Protein AF-A0A7S3BS09-F1 (afdb_monomer)

pLDDT: mean 76.15, std 20.91, range [34.53, 96.12]

Solvent-accessible surface area (backbone atoms only — not comparable to full-atom values): 8814 Å² total; per-residue (Å²): 130,91,80,92,82,89,83,91,87,85,90,83,84,90,79,84,86,79,77,95,83,80,86,88,73,90,57,70,65,66,59,51,54,69,65,70,54,65,92,84,65,81,88,83,85,84,92,83,76,62,94,86,68,46,61,86,59,50,53,58,53,53,50,57,72,43,63,94,34,58,75,41,68,68,30,66,70,56,34,72,65,40,86,89,39,95,43,53,53,55,33,49,54,49,50,53,52,48,39,63,71,51,58,75,49,43,83,42,66,66,62,56,70,63,46,57,71,72,45,51,70,69,47,51,52,49,53,66,75,72,111

Nearest PDB structures (foldseek):
  8h3h-assembly1_F  TM=9.350E-01  e=4.729E-06  Homo sapiens
  8h3h-assembly1_A  TM=9.287E-01  e=1.448E-05  Homo sapiens
  8juy-assembly1_B  TM=8.781E-01  e=1.448E-05  Homo sapiens
  8juy-assembly1_C  TM=8.535E-01  e=1.547E-05  Homo sapiens

Organism: NCBI:txid676789

Structure (mmCIF, N/CA/C/O backbone):
data_AF-A0A7S3BS09-F1
#
_entry.id   AF-A0A7S3BS09-F1
#
loop_
_atom_site.group_PDB
_atom_site.id
_atom_site.type_symbol
_atom_site.label_atom_id
_atom_site.label_alt_id
_atom_site.label_comp_id
_atom_site.label_asym_id
_atom_site.label_entity_id
_atom_site.label_seq_id
_atom_site.pdbx_PDB_ins_code
_atom_site.Cartn_x
_atom_site.Cartn_y
_atom_site.Cartn_z
_atom_site.occupancy
_atom_site.B_iso_or_equiv
_atom_site.auth_seq_id
_atom_site.auth_comp_id
_atom_site.auth_asym_id
_atom_site.auth_atom_id
_atom_site.pdbx_PDB_model_num
ATOM 1 N N . GLU A 1 1 ? -70.816 -32.568 -31.164 1.00 37.53 1 GLU A N 1
ATOM 2 C CA . GLU A 1 1 ? -70.036 -33.711 -30.641 1.00 37.53 1 GLU A CA 1
ATOM 3 C C . GLU A 1 1 ? -68.576 -33.239 -30.623 1.00 37.53 1 GLU A C 1
ATOM 5 O O . GLU A 1 1 ? -68.137 -32.756 -31.656 1.00 37.53 1 GLU A O 1
ATOM 10 N N . ALA A 1 2 ? -67.934 -32.938 -29.479 1.00 37.25 2 ALA A N 1
ATOM 11 C CA . ALA A 1 2 ? -67.358 -33.882 -28.492 1.00 37.25 2 ALA A CA 1
ATOM 12 C C . ALA A 1 2 ? -66.421 -34.881 -29.218 1.00 37.25 2 ALA A C 1
ATOM 14 O O . ALA A 1 2 ? -66.900 -35.512 -30.148 1.00 37.25 2 ALA A O 1
ATOM 15 N N . GLU A 1 3 ? -65.115 -35.080 -28.996 1.00 40.94 3 GLU A N 1
ATOM 16 C CA . GLU A 1 3 ? -64.093 -34.873 -27.945 1.00 40.94 3 GLU A CA 1
ATOM 17 C C . GLU A 1 3 ? -62.708 -35.010 -28.659 1.00 40.94 3 GLU A C 1
ATOM 19 O O . GLU A 1 3 ? -62.628 -35.694 -29.672 1.00 40.94 3 GLU A O 1
ATOM 24 N N . SER A 1 4 ? -61.667 -34.210 -28.386 1.00 38.19 4 SER A N 1
ATOM 25 C CA . SER A 1 4 ? -60.556 -34.401 -27.416 1.00 38.19 4 SER A CA 1
ATOM 26 C C . SER A 1 4 ? -59.533 -35.536 -27.697 1.00 38.19 4 SER A C 1
ATOM 28 O O . SER A 1 4 ? -59.943 -36.647 -28.011 1.00 38.19 4 SER A O 1
ATOM 30 N N . LEU A 1 5 ? -58.244 -35.221 -27.424 1.00 45.56 5 LEU A N 1
ATOM 31 C CA . LEU A 1 5 ? -56.971 -36.004 -27.381 1.00 45.56 5 LEU A CA 1
ATOM 32 C C . LEU A 1 5 ? -56.049 -35.798 -28.610 1.00 45.56 5 LEU A C 1
ATOM 34 O O . LEU A 1 5 ? -56.348 -36.289 -29.690 1.00 45.56 5 LEU A O 1
ATOM 38 N N . ALA A 1 6 ? -55.036 -34.909 -28.581 1.00 40.72 6 ALA A N 1
ATOM 39 C CA . ALA A 1 6 ? -53.736 -34.967 -27.863 1.00 40.72 6 ALA A CA 1
ATOM 40 C C . ALA A 1 6 ? -52.893 -36.171 -28.365 1.00 40.72 6 ALA A C 1
ATOM 42 O O . ALA A 1 6 ? -53.395 -37.284 -28.365 1.00 40.72 6 ALA A O 1
ATOM 43 N N . GLU A 1 7 ? -51.682 -36.051 -28.922 1.00 40.09 7 GLU A N 1
ATOM 44 C CA . GLU A 1 7 ? -50.460 -35.477 -28.348 1.00 40.09 7 GLU A CA 1
ATOM 45 C C . GLU A 1 7 ? -49.295 -35.495 -29.383 1.00 40.09 7 GLU A C 1
ATOM 47 O O . GLU A 1 7 ? -49.226 -36.401 -30.209 1.00 40.09 7 GLU A O 1
ATOM 52 N N . LEU A 1 8 ? -48.371 -34.528 -29.244 1.00 42.41 8 LEU A N 1
ATOM 53 C CA . LEU A 1 8 ? -46.905 -34.615 -29.431 1.00 42.41 8 LEU A CA 1
ATOM 54 C C . LEU A 1 8 ? -46.295 -34.919 -30.820 1.00 42.41 8 LEU A C 1
ATOM 56 O O . LEU A 1 8 ? -46.189 -36.071 -31.222 1.00 42.41 8 LEU A O 1
ATOM 60 N N . ASP A 1 9 ? -45.718 -33.895 -31.461 1.00 34.53 9 ASP A N 1
ATOM 61 C CA . ASP A 1 9 ? -44.251 -33.770 -31.600 1.00 34.53 9 ASP A CA 1
ATOM 62 C C . ASP A 1 9 ? -43.909 -32.368 -32.139 1.00 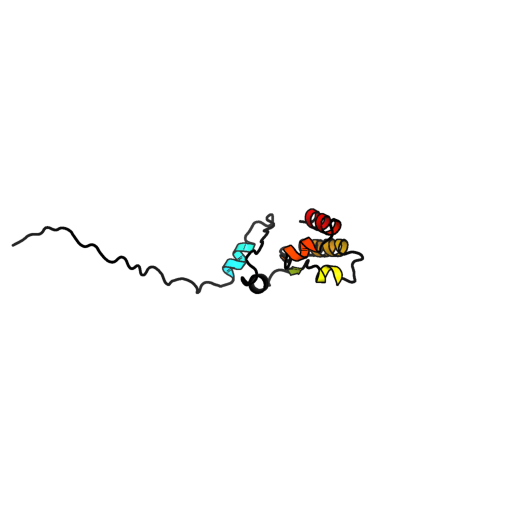34.53 9 ASP A C 1
ATOM 64 O O . ASP A 1 9 ? -44.398 -31.948 -33.187 1.00 34.53 9 ASP A O 1
ATOM 68 N N . GLY A 1 10 ? -43.130 -31.605 -31.381 1.00 41.97 10 GLY A N 1
ATOM 69 C CA . GLY A 1 10 ? -42.855 -30.194 -31.647 1.00 41.97 10 GLY A CA 1
ATOM 70 C C . GLY A 1 10 ? -41.547 -29.782 -30.996 1.00 41.97 10 GLY A C 1
ATOM 71 O O . GLY A 1 10 ? -41.541 -29.076 -29.992 1.00 41.97 10 GLY A O 1
ATOM 72 N N . LEU A 1 11 ? -40.446 -30.279 -31.553 1.00 43.81 11 LEU A N 1
ATOM 73 C CA . LEU A 1 11 ? -39.100 -29.774 -31.317 1.00 43.81 11 LEU A CA 1
ATOM 74 C C . LEU A 1 11 ? -38.836 -28.631 -32.303 1.00 43.81 11 LEU A C 1
ATOM 76 O O . LEU A 1 11 ? -38.835 -28.884 -33.503 1.00 43.81 11 LEU A O 1
ATOM 80 N N . ASP A 1 12 ? -38.661 -27.403 -31.812 1.00 36.97 12 ASP A N 1
ATOM 81 C CA . ASP A 1 12 ? -37.445 -26.583 -31.987 1.00 36.97 12 ASP A CA 1
ATOM 82 C C . ASP A 1 12 ? -37.685 -25.146 -31.487 1.00 36.97 12 ASP A C 1
ATOM 84 O O . ASP A 1 12 ? -38.750 -24.577 -31.720 1.00 36.97 12 ASP A O 1
ATOM 88 N N . GLY A 1 13 ? -36.672 -24.545 -30.852 1.00 40.66 13 GLY A N 1
ATOM 89 C CA . GLY A 1 13 ? -36.631 -23.104 -30.559 1.00 40.66 13 GLY A CA 1
ATOM 90 C C . GLY A 1 13 ? -36.672 -22.735 -29.075 1.00 40.66 13 GLY A C 1
ATOM 91 O O . GLY A 1 13 ? -37.667 -22.214 -28.581 1.00 40.66 13 GLY A O 1
ATOM 92 N N . LEU A 1 14 ? -35.576 -23.008 -28.359 1.00 43.38 14 LEU A N 1
ATOM 93 C CA . LEU A 1 14 ? -35.240 -22.322 -27.110 1.00 43.38 14 LEU A CA 1
ATOM 94 C C . LEU A 1 14 ? -34.281 -21.171 -27.426 1.00 43.38 14 LEU A C 1
ATOM 96 O O . LEU A 1 14 ? -33.063 -21.346 -27.401 1.00 43.38 14 LEU A O 1
ATOM 100 N N . ASP A 1 15 ? -34.823 -19.993 -27.686 1.00 42.16 15 ASP A N 1
ATOM 101 C CA . ASP A 1 15 ? -34.119 -18.722 -27.608 1.00 42.16 15 ASP A CA 1
ATOM 102 C C . ASP A 1 15 ? -34.709 -17.915 -26.451 1.00 42.16 15 ASP A C 1
ATOM 104 O O . ASP A 1 15 ? -35.802 -17.355 -26.496 1.00 42.16 15 ASP A O 1
ATOM 108 N N . GLY A 1 16 ? -33.966 -17.982 -25.346 1.00 46.88 16 GLY A N 1
ATOM 109 C CA . GLY A 1 16 ? -34.253 -17.309 -24.098 1.00 46.88 16 GLY A CA 1
ATOM 110 C C . GLY A 1 16 ? -34.145 -15.799 -24.230 1.00 46.88 16 GLY A C 1
ATOM 111 O O . GLY A 1 16 ? -33.121 -15.267 -24.648 1.00 46.88 16 GLY A O 1
ATOM 112 N N . GLU A 1 17 ? -35.181 -15.126 -23.751 1.00 46.00 17 GLU A N 1
ATOM 113 C CA . GLU A 1 17 ? -35.141 -13.712 -23.406 1.00 46.00 17 GLU A CA 1
ATOM 114 C C . GLU A 1 17 ? -35.349 -13.598 -21.892 1.00 46.00 17 GLU A C 1
ATOM 116 O O . GLU A 1 17 ? -36.357 -13.115 -21.378 1.00 46.00 17 GLU A O 1
ATOM 121 N N . GLU A 1 18 ? -34.385 -14.150 -21.152 1.00 45.28 18 GLU A N 1
ATOM 122 C CA . GLU A 1 18 ? -34.262 -13.939 -19.719 1.00 45.28 18 GLU A CA 1
ATOM 123 C C . GLU A 1 18 ? -33.366 -12.718 -19.469 1.00 45.28 18 GLU A C 1
ATOM 125 O O . GLU A 1 18 ? -32.146 -12.769 -19.596 1.00 45.28 18 GLU A O 1
ATOM 130 N N . ASN A 1 19 ? -34.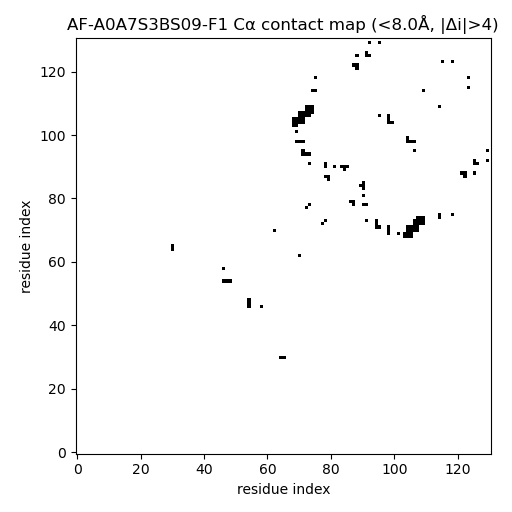010 -11.653 -18.990 1.00 37.03 19 ASN A N 1
ATOM 131 C CA . ASN A 1 19 ? -33.469 -10.734 -17.991 1.00 37.03 19 ASN A CA 1
ATOM 132 C C . ASN A 1 19 ? -32.443 -9.673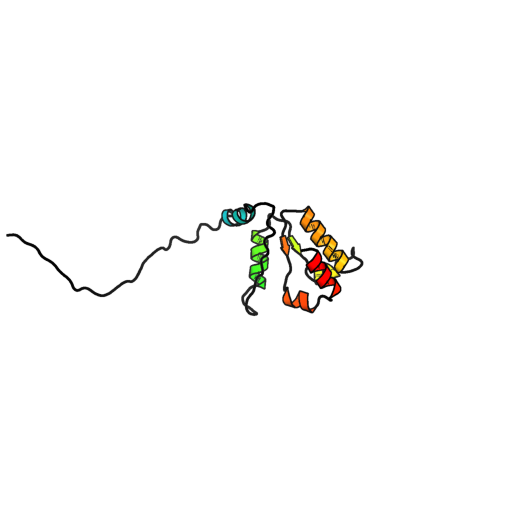 -18.442 1.00 37.03 19 ASN A C 1
ATOM 134 O O . ASN A 1 19 ? -31.276 -9.701 -18.052 1.00 37.03 19 ASN A O 1
ATOM 138 N N . GLU A 1 20 ? -32.934 -8.603 -19.068 1.00 45.09 20 GLU A N 1
ATO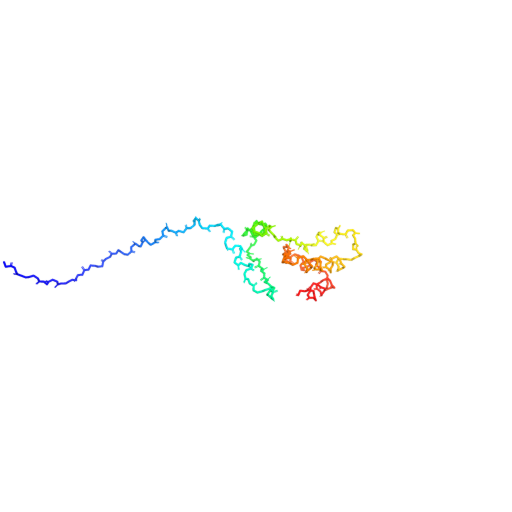M 139 C CA . GLU A 1 20 ? -32.280 -7.287 -19.026 1.00 45.09 20 GLU A CA 1
ATOM 140 C C . GLU A 1 20 ? -32.854 -6.428 -17.883 1.00 45.09 20 GLU A C 1
ATOM 142 O O . GLU A 1 20 ? -33.456 -5.376 -18.080 1.00 45.09 20 GLU A O 1
ATOM 147 N N . THR A 1 21 ? -32.654 -6.887 -16.645 1.00 44.81 21 THR A N 1
ATOM 148 C CA . THR A 1 21 ? -32.831 -6.064 -15.434 1.00 44.81 21 THR A CA 1
ATOM 149 C C . THR A 1 21 ? -31.546 -6.060 -14.614 1.00 44.81 21 THR A C 1
ATOM 151 O O . THR A 1 21 ? -31.521 -6.442 -13.448 1.00 44.81 21 THR A O 1
ATOM 154 N N . LEU A 1 22 ? -30.429 -5.653 -15.217 1.00 47.59 22 LEU A N 1
ATOM 155 C CA . LEU A 1 22 ? -29.165 -5.499 -14.502 1.00 47.59 22 LEU A CA 1
ATOM 156 C C . LEU A 1 22 ? -28.460 -4.209 -14.924 1.00 47.59 22 LEU A C 1
ATOM 158 O O . LEU A 1 22 ? -28.334 -3.911 -16.103 1.00 47.59 22 LEU A O 1
ATOM 162 N N . ALA A 1 23 ? -27.958 -3.500 -13.910 1.00 43.94 23 ALA A N 1
ATOM 163 C CA . ALA A 1 23 ? -27.063 -2.340 -13.975 1.00 43.94 23 ALA A CA 1
ATOM 164 C C . ALA A 1 23 ? -27.693 -0.929 -13.981 1.00 43.94 23 ALA A C 1
ATOM 166 O O . ALA A 1 23 ? -27.266 -0.045 -14.712 1.00 43.94 23 ALA A O 1
ATOM 167 N N . SER A 1 24 ? -28.601 -0.659 -13.035 1.00 42.62 24 SER A N 1
ATOM 168 C CA . SER A 1 24 ? -28.779 0.703 -12.478 1.00 42.62 24 SER A CA 1
ATOM 169 C C . SER A 1 24 ? -28.562 0.769 -10.954 1.00 42.62 24 SER A C 1
ATOM 171 O O . SER A 1 24 ? -28.894 1.763 -10.313 1.00 42.62 24 SER A O 1
ATOM 173 N N . ALA A 1 25 ? -27.989 -0.272 -10.342 1.00 43.16 25 ALA A N 1
ATOM 174 C CA . ALA A 1 25 ? -27.815 -0.351 -8.888 1.00 43.16 25 ALA A CA 1
ATOM 175 C C . ALA A 1 25 ? -26.405 0.028 -8.391 1.00 43.16 25 ALA A C 1
ATOM 177 O O . ALA A 1 25 ? -26.080 -0.245 -7.247 1.00 43.16 25 ALA A O 1
ATOM 178 N N . GLY A 1 26 ? -25.551 0.669 -9.193 1.00 45.59 26 GLY A N 1
ATOM 179 C CA . GLY A 1 26 ? -24.154 0.983 -8.834 1.00 45.59 26 GLY A CA 1
ATOM 180 C C . GLY A 1 26 ? -23.947 2.114 -7.811 1.00 45.59 26 GLY A C 1
ATOM 181 O O . GLY A 1 26 ? -22.973 2.850 -7.921 1.00 45.59 26 GLY A O 1
ATOM 182 N N . GLY A 1 27 ? -24.864 2.306 -6.860 1.00 52.44 27 GLY A N 1
ATOM 183 C CA . GLY A 1 27 ? -24.712 3.261 -5.757 1.00 52.44 27 GLY A CA 1
ATOM 184 C C . GLY A 1 27 ? -23.840 2.717 -4.608 1.00 52.44 27 GLY A C 1
ATOM 185 O O . GLY A 1 27 ? -23.558 1.518 -4.568 1.00 52.44 27 GLY A O 1
ATOM 186 N N . PRO A 1 28 ? -23.462 3.557 -3.621 1.00 51.66 28 PRO A N 1
ATOM 187 C CA . PRO A 1 28 ? -22.443 3.285 -2.586 1.00 51.66 28 PRO A CA 1
ATOM 188 C C . PRO A 1 28 ? -22.728 2.088 -1.655 1.00 51.66 28 PRO A C 1
ATOM 190 O O . PRO A 1 28 ? -21.905 1.749 -0.807 1.00 51.66 28 PRO A O 1
ATOM 193 N N . ALA A 1 29 ? -23.868 1.413 -1.808 1.00 50.22 29 ALA A N 1
ATOM 194 C CA . ALA A 1 29 ? -24.279 0.270 -0.997 1.00 50.22 29 ALA A CA 1
ATOM 195 C C . ALA A 1 29 ? -23.282 -0.907 -1.049 1.00 50.22 29 ALA A C 1
ATOM 197 O O . ALA A 1 29 ? -23.022 -1.542 -0.024 1.00 50.22 29 ALA A O 1
ATOM 198 N N . TYR A 1 30 ? -22.666 -1.174 -2.206 1.00 47.62 30 TYR A N 1
ATOM 199 C CA . TYR A 1 30 ? -21.661 -2.240 -2.331 1.00 47.62 30 TYR A CA 1
ATOM 200 C C . TYR A 1 30 ? -20.336 -1.875 -1.645 1.00 47.62 30 TYR A C 1
ATOM 202 O O . TYR A 1 30 ? -19.713 -2.733 -1.022 1.00 47.62 30 TYR A O 1
ATOM 210 N N . ALA A 1 31 ? -19.939 -0.598 -1.682 1.00 50.25 31 ALA A N 1
ATOM 211 C CA . ALA A 1 31 ? -18.748 -0.111 -0.984 1.00 50.25 31 ALA A CA 1
ATOM 212 C C . ALA A 1 31 ? -18.920 -0.185 0.543 1.00 50.25 31 ALA A C 1
ATOM 214 O O . ALA A 1 31 ? -18.019 -0.634 1.249 1.00 50.25 31 ALA A O 1
ATOM 215 N N . LEU A 1 32 ? -20.109 0.156 1.056 1.00 52.88 32 LEU A N 1
ATOM 216 C CA . LEU A 1 32 ? -20.416 0.043 2.486 1.00 52.88 32 LEU A CA 1
ATOM 217 C C . LEU A 1 32 ? -20.499 -1.414 2.967 1.00 52.88 32 LEU A C 1
ATOM 219 O O . LEU A 1 32 ? -20.217 -1.693 4.129 1.00 52.88 32 LEU A O 1
ATOM 223 N N . SER A 1 33 ? -20.822 -2.361 2.084 1.00 54.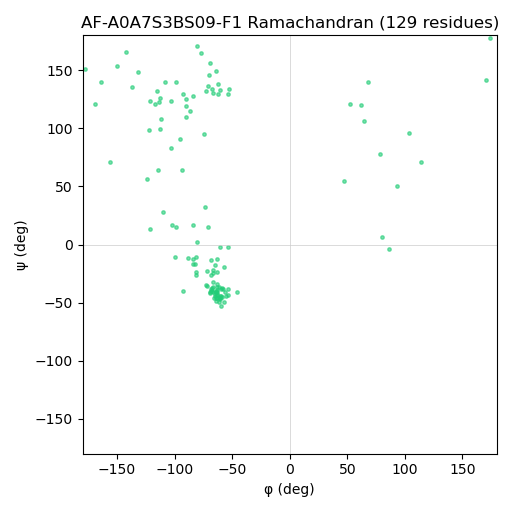53 33 SER A N 1
ATOM 224 C CA . SER A 1 33 ? -20.849 -3.790 2.430 1.00 54.53 33 SER A CA 1
ATOM 225 C C . SER A 1 33 ? -19.450 -4.337 2.752 1.00 54.53 33 SER A C 1
ATOM 227 O O . SER A 1 33 ? -19.314 -5.179 3.636 1.00 54.53 33 SER A O 1
ATOM 229 N N . LEU A 1 34 ? -18.393 -3.812 2.114 1.00 53.75 34 LEU A N 1
ATOM 230 C CA . LEU A 1 34 ? -17.003 -4.118 2.489 1.00 53.75 34 LEU A CA 1
ATOM 231 C C . LEU A 1 34 ? -16.632 -3.561 3.874 1.00 53.75 34 LEU A C 1
ATOM 233 O O . LEU A 1 34 ? -15.753 -4.111 4.535 1.00 53.75 34 LEU A O 1
ATOM 237 N N . LEU A 1 35 ? -17.317 -2.510 4.336 1.00 57.09 35 LEU A N 1
ATOM 238 C CA . LEU A 1 35 ? -17.140 -1.934 5.674 1.00 57.09 35 LEU A CA 1
ATOM 239 C C . LEU A 1 35 ? -17.960 -2.656 6.755 1.00 57.09 35 LEU A C 1
ATOM 241 O O . LEU A 1 35 ? -17.712 -2.451 7.939 1.00 57.09 35 LEU A O 1
ATOM 245 N N . ALA A 1 36 ? -18.913 -3.514 6.372 1.00 56.34 36 ALA A N 1
ATOM 246 C CA . ALA A 1 36 ? -19.727 -4.309 7.298 1.00 56.34 36 ALA A CA 1
ATOM 247 C C . ALA A 1 36 ? -19.008 -5.572 7.816 1.00 56.34 36 ALA A C 1
ATOM 249 O O . ALA A 1 36 ? -19.579 -6.361 8.572 1.00 56.34 36 ALA A O 1
ATOM 250 N N . VAL A 1 37 ? -17.753 -5.780 7.413 1.00 58.8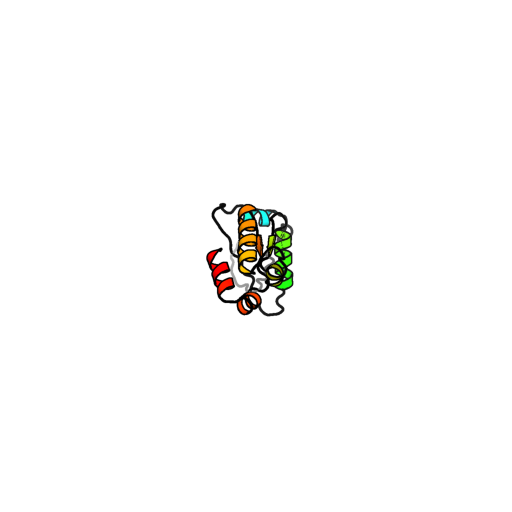1 37 VAL A N 1
ATOM 251 C CA . VAL A 1 37 ? -16.903 -6.863 7.906 1.00 58.81 37 VAL A CA 1
ATOM 252 C C . VAL A 1 37 ? -16.513 -6.565 9.362 1.00 58.81 37 VAL A C 1
ATOM 254 O O . VAL A 1 37 ? -16.163 -5.424 9.670 1.00 58.81 37 VAL A O 1
ATOM 257 N N . PRO A 1 38 ? -16.541 -7.551 10.284 1.00 58.47 38 PRO A N 1
ATOM 258 C CA . PRO A 1 38 ? -16.082 -7.334 11.650 1.00 58.47 38 PRO A CA 1
ATOM 259 C C . PRO A 1 38 ? -14.673 -6.738 11.640 1.00 58.47 38 PRO A C 1
ATOM 261 O O . PRO A 1 38 ? -13.779 -7.231 10.951 1.00 58.47 38 PRO A O 1
ATOM 264 N N . HIS A 1 39 ? -14.478 -5.698 12.447 1.00 55.97 39 HIS A N 1
ATOM 265 C CA . HIS A 1 39 ? -13.251 -4.902 12.615 1.00 55.97 39 HIS A CA 1
ATOM 266 C C . HIS A 1 39 ? -11.973 -5.714 12.937 1.00 55.97 39 HIS A C 1
ATOM 268 O O . HIS A 1 39 ? -10.890 -5.151 13.070 1.00 55.97 39 HIS A O 1
ATOM 274 N N . SER A 1 40 ? -12.079 -7.037 13.087 1.00 59.91 40 SER A N 1
ATOM 275 C CA . SER A 1 40 ? -10.975 -7.983 13.256 1.00 59.91 40 SER A CA 1
ATOM 276 C C . SER A 1 40 ? -10.396 -8.530 11.943 1.00 59.91 40 SER A C 1
ATOM 278 O O . SER A 1 40 ? -9.355 -9.183 11.978 1.00 59.91 40 SER A O 1
ATOM 280 N N . VAL A 1 41 ? -11.045 -8.320 10.795 1.00 70.00 41 VAL A N 1
ATOM 281 C CA . VAL A 1 41 ? -10.576 -8.847 9.504 1.00 70.00 41 VAL A CA 1
ATOM 282 C C . VAL A 1 41 ? -9.694 -7.813 8.809 1.00 70.00 41 VAL A C 1
ATOM 284 O O . VAL A 1 41 ? -10.080 -6.660 8.649 1.00 70.00 41 VAL A O 1
ATOM 287 N N . ARG A 1 42 ? -8.507 -8.239 8.365 1.00 79.38 42 ARG A N 1
ATOM 288 C CA . ARG A 1 42 ? -7.599 -7.450 7.518 1.00 79.38 42 ARG A CA 1
ATOM 289 C C . ARG A 1 42 ? -7.701 -7.950 6.074 1.00 79.38 42 ARG A C 1
ATOM 291 O O . ARG A 1 42 ? -6.911 -8.820 5.697 1.00 79.38 42 ARG A O 1
ATOM 298 N N . PRO A 1 43 ? -8.692 -7.499 5.282 1.00 87.50 43 PRO A N 1
ATOM 299 C CA . PRO A 1 43 ? -8.855 -7.977 3.915 1.00 87.50 43 PRO A CA 1
ATOM 300 C C . PRO A 1 43 ? -7.603 -7.654 3.089 1.00 87.50 43 PRO A C 1
ATOM 302 O O . PRO A 1 4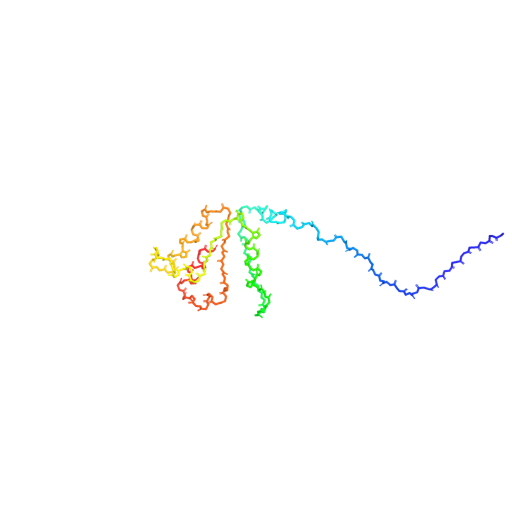3 ? -7.086 -6.540 3.131 1.00 87.50 43 PRO A O 1
ATOM 305 N N . ARG A 1 44 ? -7.105 -8.644 2.341 1.00 90.50 44 ARG A N 1
ATOM 306 C CA . ARG A 1 44 ? -5.963 -8.501 1.426 1.00 90.50 44 ARG A CA 1
ATOM 307 C C . ARG A 1 44 ? -6.457 -8.767 0.012 1.00 90.50 44 ARG A C 1
ATOM 309 O O . ARG A 1 44 ? -6.967 -9.849 -0.259 1.00 90.50 44 ARG A O 1
ATOM 316 N N . LEU A 1 45 ? -6.298 -7.789 -0.872 1.00 91.56 45 LEU A N 1
ATOM 317 C CA . LEU A 1 45 ? -6.665 -7.888 -2.281 1.00 91.56 45 LEU A CA 1
ATOM 318 C C . LEU A 1 45 ? -5.402 -7.783 -3.135 1.00 91.56 45 LEU A C 1
ATOM 320 O O . LEU A 1 45 ? -4.592 -6.880 -2.935 1.00 91.56 45 LEU A O 1
ATOM 324 N N . LEU A 1 46 ? -5.255 -8.693 -4.096 1.00 93.50 46 LEU A N 1
ATOM 325 C CA . LEU A 1 46 ? -4.205 -8.644 -5.107 1.00 93.50 46 LEU A CA 1
ATOM 326 C C . LEU A 1 46 ? -4.853 -8.614 -6.490 1.00 93.50 46 LEU A C 1
ATOM 328 O O . LEU A 1 46 ? -5.620 -9.509 -6.837 1.00 93.50 46 LEU A O 1
ATOM 332 N N . LEU A 1 47 ? -4.530 -7.590 -7.275 1.00 92.25 47 LEU A N 1
ATOM 333 C CA . LEU A 1 47 ? -4.946 -7.485 -8.670 1.00 92.25 47 LEU A CA 1
ATOM 334 C C . LEU A 1 47 ? -3.884 -8.149 -9.548 1.00 92.25 47 LEU A C 1
ATOM 336 O O . LEU A 1 47 ? -2.707 -7.804 -9.459 1.00 92.25 47 LEU A O 1
ATOM 340 N N . VAL A 1 48 ? -4.304 -9.108 -10.373 1.00 92.06 48 VAL A N 1
ATOM 341 C CA . VAL A 1 48 ? -3.430 -9.887 -11.262 1.00 92.06 48 VAL A CA 1
ATOM 342 C C . VAL A 1 48 ? -4.037 -9.919 -12.657 1.00 92.06 48 VAL A C 1
ATOM 344 O O . VAL A 1 48 ? -5.253 -9.914 -12.825 1.00 92.06 48 VAL A O 1
ATOM 347 N N . GLY A 1 49 ? -3.182 -9.980 -13.667 1.00 91.00 49 GLY A N 1
ATOM 348 C CA . GLY A 1 49 ? -3.566 -10.142 -15.062 1.00 91.00 49 GLY A CA 1
ATOM 349 C C . GLY A 1 49 ? -2.350 -10.021 -15.972 1.00 91.00 49 GLY A C 1
ATOM 350 O O . GLY A 1 49 ? -1.239 -9.740 -15.515 1.00 91.00 49 GLY A O 1
ATOM 351 N N . THR A 1 50 ? -2.558 -10.202 -17.271 1.00 92.38 50 THR A N 1
ATOM 352 C CA . THR A 1 50 ? -1.495 -10.048 -18.267 1.00 92.38 50 THR A CA 1
ATOM 353 C C . THR A 1 50 ? -1.066 -8.580 -18.417 1.00 92.38 50 THR A C 1
ATOM 355 O O . THR A 1 50 ? -1.843 -7.664 -18.109 1.00 92.38 50 THR A O 1
ATOM 358 N N . PRO A 1 51 ? 0.166 -8.314 -18.893 1.00 88.12 51 PRO A N 1
ATOM 359 C CA . PRO A 1 51 ? 0.587 -6.963 -19.246 1.00 88.12 51 PRO A CA 1
ATOM 360 C C . PRO A 1 51 ? -0.406 -6.332 -20.230 1.00 88.12 51 PRO A C 1
ATOM 362 O O . PRO A 1 51 ? -0.778 -6.948 -21.223 1.00 88.12 51 PRO A O 1
ATOM 365 N N . GLY A 1 52 ? -0.863 -5.114 -19.937 1.00 88.88 52 GLY A N 1
ATOM 366 C CA . GLY A 1 52 ? -1.859 -4.421 -20.762 1.00 88.88 52 GLY A CA 1
ATOM 367 C C . GLY A 1 52 ? -3.324 -4.742 -20.441 1.00 88.88 52 GLY A C 1
ATOM 368 O O . GLY A 1 52 ? -4.197 -4.061 -20.964 1.00 88.88 52 GLY A O 1
ATOM 369 N N . ALA A 1 53 ? -3.628 -5.663 -19.516 1.00 90.12 53 ALA A N 1
ATOM 370 C CA . ALA A 1 53 ? -5.005 -5.990 -19.107 1.00 90.12 53 ALA A CA 1
ATOM 371 C C . ALA A 1 53 ? -5.716 -4.896 -18.270 1.00 90.12 53 ALA A C 1
ATOM 373 O O . ALA A 1 53 ? -6.706 -5.166 -17.600 1.00 90.12 53 ALA A O 1
ATOM 374 N N . GLY A 1 54 ? -5.198 -3.663 -18.244 1.00 91.25 54 GLY A N 1
ATOM 375 C CA . GLY A 1 54 ? -5.858 -2.528 -17.588 1.00 91.25 54 GLY A CA 1
ATOM 376 C C . GLY A 1 54 ? -5.701 -2.432 -16.065 1.00 91.25 54 GLY A C 1
ATOM 377 O O . GLY A 1 54 ? -6.275 -1.528 -15.470 1.00 91.25 54 GLY A O 1
ATOM 378 N N . GLN A 1 55 ? -4.890 -3.273 -15.413 1.00 91.62 55 GLN A N 1
ATOM 379 C CA . GLN A 1 55 ? -4.673 -3.223 -13.951 1.00 91.62 55 GLN A CA 1
ATOM 380 C C . GLN A 1 55 ? -4.245 -1.835 -13.447 1.00 91.62 55 GLN A C 1
ATOM 382 O O . GLN A 1 55 ? -4.721 -1.382 -12.410 1.00 91.62 55 GLN A O 1
ATOM 387 N N . ASN A 1 56 ? -3.402 -1.134 -14.213 1.00 89.62 56 ASN A N 1
ATOM 388 C CA . ASN A 1 56 ? -2.947 0.222 -13.884 1.00 89.62 56 ASN A CA 1
ATOM 389 C C . ASN A 1 56 ? -4.071 1.270 -13.938 1.00 89.62 56 ASN A C 1
ATOM 391 O O . ASN A 1 56 ? -3.931 2.322 -13.328 1.00 89.62 56 ASN A O 1
ATOM 395 N N . ALA A 1 57 ? -5.162 1.001 -14.660 1.00 91.88 57 ALA A N 1
ATOM 396 C CA . ALA A 1 57 ? -6.345 1.859 -14.707 1.00 91.88 57 ALA A CA 1
ATOM 397 C C . ALA A 1 57 ? -7.387 1.436 -13.658 1.00 91.88 57 ALA A C 1
ATOM 399 O O . ALA A 1 57 ? -7.977 2.281 -12.988 1.00 91.88 57 ALA A O 1
ATOM 400 N N . VAL A 1 58 ? -7.572 0.126 -13.471 1.00 93.25 58 VAL A N 1
ATOM 401 C CA . VAL A 1 58 ? -8.536 -0.433 -12.513 1.00 93.25 58 VAL A CA 1
ATOM 402 C C . VAL A 1 58 ? -8.119 -0.163 -11.066 1.00 93.25 58 VAL A C 1
ATOM 404 O O . VAL A 1 58 ? -8.972 0.173 -10.253 1.00 93.25 58 VAL A O 1
ATOM 407 N N . ALA A 1 59 ? -6.829 -0.264 -10.724 1.00 91.94 59 ALA A N 1
ATOM 408 C CA . ALA A 1 59 ? -6.378 -0.055 -9.347 1.00 91.94 59 ALA A CA 1
ATOM 409 C C . ALA A 1 59 ? -6.675 1.371 -8.825 1.00 91.94 59 ALA A C 1
ATOM 411 O O . ALA A 1 59 ? -7.298 1.481 -7.769 1.00 91.94 59 ALA A O 1
ATOM 412 N N . PRO A 1 60 ? -6.346 2.465 -9.546 1.00 89.62 60 PRO A N 1
ATOM 413 C CA . PRO A 1 60 ? -6.770 3.811 -9.157 1.00 89.62 60 PRO A CA 1
ATOM 414 C C . PRO A 1 60 ? -8.290 3.996 -9.129 1.00 89.62 60 PRO A C 1
ATOM 416 O O . PRO A 1 60 ? -8.791 4.677 -8.240 1.00 89.62 60 PRO A O 1
ATOM 419 N N . ALA A 1 61 ? -9.034 3.379 -10.056 1.00 92.31 61 ALA A N 1
ATOM 420 C CA . ALA A 1 61 ? -10.497 3.446 -10.053 1.00 92.31 61 ALA A CA 1
ATOM 421 C C . ALA A 1 61 ? -11.102 2.790 -8.797 1.00 92.31 61 ALA A C 1
ATOM 423 O O . ALA A 1 61 ? -12.034 3.330 -8.204 1.00 92.31 61 ALA A O 1
ATOM 424 N N . LEU A 1 62 ? -10.534 1.668 -8.343 1.00 91.38 62 LEU A N 1
ATOM 425 C CA . LEU A 1 62 ? -10.909 1.032 -7.078 1.00 91.38 62 LEU A CA 1
ATOM 426 C C . LEU A 1 62 ? -10.574 1.915 -5.874 1.00 91.38 62 LEU A C 1
ATOM 428 O O . LEU A 1 62 ? -11.396 2.043 -4.975 1.00 91.38 62 LEU A O 1
ATOM 432 N N . LEU A 1 63 ? -9.397 2.547 -5.857 1.00 90.94 63 LEU A N 1
ATOM 433 C CA . LEU A 1 63 ? -9.036 3.487 -4.791 1.00 90.94 63 LEU A CA 1
ATOM 434 C C . LEU A 1 63 ? -9.968 4.702 -4.761 1.00 90.94 63 LEU A C 1
ATOM 436 O O . LEU A 1 63 ? -10.323 5.156 -3.680 1.00 90.94 63 LEU A O 1
ATOM 440 N N . HIS A 1 64 ? -10.404 5.193 -5.924 1.00 90.25 64 HIS A N 1
ATOM 441 C CA . HIS A 1 64 ? -11.382 6.275 -6.009 1.00 90.25 64 HIS A CA 1
ATOM 442 C C . HIS A 1 64 ? -12.737 5.868 -5.416 1.00 90.25 64 HIS A C 1
ATOM 444 O O . HIS A 1 64 ? -13.321 6.625 -4.652 1.00 90.25 64 HIS A O 1
ATOM 450 N N . ALA A 1 65 ? -13.199 4.640 -5.665 1.00 87.56 65 ALA A N 1
ATOM 451 C CA . ALA A 1 65 ? -14.404 4.117 -5.018 1.00 87.56 65 ALA A CA 1
ATOM 452 C C . ALA A 1 65 ? -14.262 3.957 -3.485 1.00 87.56 65 ALA A C 1
ATOM 454 O O . ALA A 1 65 ? -15.268 3.843 -2.786 1.00 87.56 65 ALA A O 1
ATOM 455 N N . LEU A 1 66 ? -13.028 3.948 -2.964 1.00 87.81 66 LEU A N 1
ATOM 456 C CA . LEU A 1 66 ? -12.686 3.862 -1.540 1.00 87.81 66 LEU A CA 1
ATOM 457 C C . LEU A 1 66 ? -12.272 5.218 -0.938 1.00 87.81 66 LEU A C 1
ATOM 459 O O . LEU A 1 66 ? -11.686 5.239 0.142 1.00 87.81 66 LEU A O 1
ATOM 463 N N . GLU A 1 67 ? -12.574 6.344 -1.593 1.00 83.00 67 GLU A N 1
ATOM 464 C CA . GLU A 1 67 ? -12.116 7.689 -1.194 1.00 83.00 67 GLU A CA 1
ATOM 465 C C . GLU A 1 67 ? -12.491 8.112 0.236 1.00 83.00 67 GLU A C 1
ATOM 467 O O . GLU A 1 67 ? -11.858 8.994 0.811 1.00 83.00 67 GLU A O 1
ATOM 472 N N . SER A 1 68 ? -13.489 7.466 0.842 1.00 85.50 68 SER A N 1
ATOM 473 C CA . SER A 1 68 ? -13.856 7.688 2.241 1.00 85.50 68 SER A CA 1
ATOM 474 C C . SER A 1 68 ? -12.807 7.185 3.240 1.00 85.50 68 SER A C 1
ATOM 476 O O . SER A 1 68 ? -12.916 7.489 4.427 1.00 85.50 68 SER A O 1
ATOM 478 N N . LEU A 1 69 ? -11.833 6.381 2.798 1.00 89.50 69 LEU A N 1
ATOM 479 C CA . LEU A 1 69 ? -10.772 5.820 3.630 1.00 89.50 69 LEU A CA 1
ATOM 480 C C . LEU A 1 69 ? -9.423 6.482 3.314 1.00 89.50 69 LEU A C 1
ATOM 482 O O . LEU A 1 69 ? -9.088 6.671 2.143 1.00 89.50 69 LEU A O 1
ATOM 486 N N . PRO A 1 70 ? -8.594 6.772 4.329 1.00 92.12 70 PRO A N 1
ATOM 487 C CA . PRO A 1 70 ? -7.234 7.230 4.097 1.00 92.12 70 PRO A CA 1
ATOM 488 C C . PRO A 1 70 ? -6.424 6.146 3.371 1.00 92.12 70 PRO A C 1
ATOM 490 O O . PRO A 1 70 ? -6.393 4.981 3.782 1.00 92.12 70 PRO A O 1
ATOM 493 N N . VAL A 1 71 ? -5.767 6.542 2.276 1.00 92.75 71 VAL A N 1
ATOM 494 C CA . VAL A 1 71 ? -4.930 5.665 1.448 1.00 92.75 71 VAL A CA 1
ATOM 495 C C . VAL A 1 71 ? -3.459 5.936 1.741 1.00 92.75 71 VAL A C 1
ATOM 497 O O . VAL A 1 71 ? -2.966 7.047 1.560 1.00 92.75 71 VAL A O 1
ATOM 500 N N . HIS A 1 72 ? -2.738 4.892 2.139 1.00 93.44 72 HIS A N 1
ATOM 501 C CA . HIS A 1 72 ? -1.313 4.935 2.439 1.00 93.44 72 HIS A CA 1
ATOM 502 C C . HIS A 1 72 ? -0.538 4.129 1.394 1.00 93.44 72 HIS A C 1
ATOM 504 O O . HIS A 1 72 ? -0.611 2.899 1.352 1.00 93.44 72 HIS A O 1
ATOM 510 N N . GLY A 1 73 ? 0.191 4.828 0.522 1.00 91.88 73 GLY A N 1
ATOM 511 C CA . GLY A 1 73 ? 0.996 4.217 -0.535 1.00 91.88 73 GLY A CA 1
ATOM 512 C C . GLY A 1 73 ? 2.376 3.781 -0.041 1.00 91.88 73 GLY A C 1
ATOM 513 O O . GLY A 1 73 ? 3.117 4.595 0.497 1.00 91.88 73 GLY A O 1
ATOM 514 N N . ILE A 1 74 ? 2.752 2.524 -0.281 1.00 92.38 74 ILE A N 1
ATOM 515 C CA . ILE A 1 74 ? 4.076 1.961 0.065 1.00 92.38 74 ILE A CA 1
ATOM 516 C C . ILE A 1 74 ? 4.947 1.678 -1.173 1.00 92.38 74 ILE A C 1
ATOM 518 O O . ILE A 1 74 ? 5.798 0.789 -1.171 1.00 92.38 74 ILE A O 1
ATOM 522 N N . GLY A 1 75 ? 4.737 2.424 -2.261 1.00 90.31 75 GLY A N 1
ATOM 523 C CA . GLY A 1 75 ? 5.567 2.320 -3.465 1.00 90.31 75 GLY A CA 1
ATOM 524 C C . GLY A 1 75 ? 7.021 2.737 -3.207 1.00 90.31 75 GLY A C 1
ATOM 525 O O . GLY A 1 75 ? 7.275 3.623 -2.394 1.00 90.31 75 GLY A O 1
ATOM 526 N N . LEU A 1 76 ? 7.981 2.146 -3.933 1.00 85.50 76 LEU A N 1
ATOM 527 C CA . LEU A 1 76 ? 9.406 2.497 -3.800 1.00 85.50 76 LEU A CA 1
ATOM 528 C C . LEU A 1 76 ? 9.677 4.001 -3.957 1.00 85.50 76 LEU A C 1
ATOM 530 O O . LEU A 1 76 ? 10.411 4.538 -3.130 1.00 85.50 76 LEU A O 1
ATOM 534 N N . PRO A 1 77 ? 9.069 4.717 -4.929 1.00 83.12 77 PRO A N 1
ATOM 535 C CA . PRO A 1 77 ? 9.271 6.159 -5.034 1.00 83.12 77 PRO A CA 1
ATOM 536 C C . PRO A 1 77 ? 8.836 6.903 -3.769 1.00 83.12 77 PRO A C 1
ATOM 538 O O . PRO A 1 77 ? 9.521 7.830 -3.350 1.00 83.12 77 PRO A O 1
ATOM 541 N N . SER A 1 78 ? 7.741 6.479 -3.130 1.00 82.50 78 SER A N 1
ATOM 542 C CA . SER A 1 78 ? 7.238 7.082 -1.891 1.00 82.50 78 SER A CA 1
ATOM 543 C C . SER A 1 78 ? 8.180 6.843 -0.711 1.00 82.50 78 SER A C 1
ATOM 545 O O . SER A 1 78 ? 8.419 7.768 0.054 1.00 82.50 78 SER A O 1
ATOM 547 N N . LEU A 1 79 ? 8.758 5.642 -0.597 1.00 84.38 79 LEU A N 1
ATOM 548 C CA . LEU A 1 79 ? 9.702 5.304 0.476 1.00 84.38 79 LEU A CA 1
ATOM 549 C C . LEU A 1 79 ? 11.034 6.052 0.348 1.00 84.38 79 LEU A C 1
ATOM 551 O O . LEU A 1 79 ? 11.606 6.459 1.349 1.00 84.38 79 LEU A O 1
ATOM 555 N N . VAL A 1 80 ? 11.532 6.232 -0.878 1.00 78.62 80 VAL A N 1
ATOM 556 C CA . VAL A 1 80 ? 12.825 6.895 -1.132 1.00 78.62 80 VAL A CA 1
ATOM 557 C C . VAL A 1 80 ? 12.701 8.422 -1.114 1.00 78.62 80 VAL A C 1
ATOM 559 O O . VAL A 1 80 ? 13.670 9.114 -0.816 1.00 78.62 80 VAL A O 1
ATOM 562 N N . SER A 1 81 ? 11.517 8.960 -1.424 1.00 76.38 81 SER A N 1
ATOM 563 C CA . SER A 1 81 ? 11.273 10.410 -1.409 1.00 76.38 81 SER A CA 1
ATOM 564 C C . SER A 1 81 ? 10.994 10.966 -0.010 1.00 76.38 81 SER A C 1
ATOM 566 O O . SER A 1 81 ? 10.955 12.186 0.151 1.00 76.38 81 SER A O 1
ATOM 568 N N . ASP A 1 82 ? 10.777 10.110 0.993 1.00 71.06 82 ASP A N 1
ATOM 569 C CA . ASP A 1 82 ? 10.504 10.552 2.358 1.00 71.06 82 ASP A CA 1
ATOM 570 C C . ASP A 1 82 ? 11.782 11.057 3.044 1.00 71.06 82 ASP A C 1
ATOM 572 O O . ASP A 1 82 ? 12.558 10.298 3.629 1.00 71.06 82 ASP A O 1
ATOM 576 N N . ALA A 1 83 ? 11.974 12.377 2.983 1.00 59.91 83 ALA A N 1
ATOM 577 C CA . ALA A 1 83 ? 13.103 13.089 3.575 1.00 59.91 83 ALA A CA 1
ATOM 578 C C . ALA A 1 83 ? 13.174 12.985 5.114 1.00 59.91 83 ALA A C 1
ATOM 580 O O . ALA A 1 83 ? 14.185 13.378 5.698 1.00 59.91 83 ALA A O 1
ATOM 581 N N . GLY A 1 84 ? 12.116 12.496 5.777 1.00 61.12 84 GLY A N 1
ATOM 582 C CA . GLY A 1 84 ? 12.075 12.296 7.227 1.00 61.12 84 GLY A CA 1
ATOM 583 C C . GLY A 1 84 ? 12.680 10.973 7.704 1.00 61.12 84 GLY A C 1
ATOM 584 O O . GLY A 1 84 ? 12.990 10.844 8.889 1.00 61.12 84 GLY A O 1
ATOM 585 N N . SER A 1 85 ? 12.870 10.005 6.804 1.00 68.56 85 SER A N 1
ATOM 586 C CA . SER A 1 85 ? 13.389 8.675 7.131 1.00 68.56 85 SER A CA 1
ATOM 587 C C . SER A 1 85 ? 14.886 8.569 6.832 1.00 68.56 85 SER A C 1
ATOM 589 O O . SER A 1 85 ? 15.369 9.072 5.816 1.00 68.56 85 SER A O 1
ATOM 591 N N . ARG A 1 86 ? 15.657 7.907 7.705 1.00 74.75 86 ARG A N 1
ATOM 592 C CA . ARG A 1 86 ? 17.076 7.626 7.410 1.00 74.75 86 ARG A CA 1
ATOM 593 C C . ARG A 1 86 ? 17.243 6.393 6.529 1.00 74.75 86 ARG A C 1
ATOM 595 O O . ARG A 1 86 ? 18.321 6.196 5.969 1.00 74.75 86 ARG A O 1
ATOM 602 N N . SER A 1 87 ? 16.208 5.558 6.430 1.00 88.62 87 SER A N 1
ATOM 603 C CA . SER A 1 87 ? 16.194 4.352 5.609 1.00 88.62 87 SER A CA 1
ATOM 604 C C . SER A 1 87 ? 14.775 4.022 5.111 1.00 88.62 87 SER A C 1
ATOM 606 O O . SER A 1 87 ? 13.793 4.366 5.775 1.00 88.62 87 SER A O 1
ATOM 608 N N . PRO A 1 88 ? 14.636 3.320 3.969 1.00 89.19 88 PRO A N 1
ATOM 609 C CA . PRO A 1 88 ? 13.328 2.937 3.429 1.00 89.19 88 PRO A CA 1
ATOM 610 C C . PRO A 1 88 ? 12.541 1.995 4.359 1.00 89.19 88 PRO A C 1
ATOM 612 O O . PRO A 1 88 ? 11.315 1.951 4.295 1.00 89.19 88 PRO A O 1
ATOM 615 N N . GLU A 1 89 ? 13.212 1.252 5.242 1.00 92.81 89 GLU A N 1
ATOM 616 C CA . GLU A 1 89 ? 12.574 0.445 6.287 1.00 92.81 89 GLU A CA 1
ATOM 617 C C . GLU A 1 89 ? 11.924 1.312 7.360 1.00 92.81 89 GLU A C 1
ATOM 619 O O . GLU A 1 89 ? 10.815 1.012 7.797 1.00 92.81 89 GLU A O 1
ATOM 624 N N . GLU A 1 90 ? 12.592 2.391 7.775 1.00 92.25 90 GLU A N 1
ATOM 625 C CA . GLU A 1 90 ? 12.032 3.344 8.731 1.00 92.25 90 GLU A CA 1
ATOM 626 C C . GLU A 1 90 ? 10.797 4.028 8.134 1.00 92.25 90 GLU A C 1
ATOM 628 O O . GLU A 1 90 ? 9.745 4.040 8.775 1.00 92.25 90 GLU A O 1
ATOM 633 N N . ALA A 1 91 ? 10.870 4.480 6.874 1.00 92.12 91 ALA A N 1
ATOM 634 C CA . ALA A 1 91 ? 9.706 4.997 6.148 1.00 92.12 91 ALA A CA 1
ATOM 635 C C . ALA A 1 91 ? 8.557 3.976 6.110 1.00 92.12 91 ALA A C 1
ATOM 637 O O . ALA A 1 91 ? 7.404 4.313 6.381 1.00 92.12 91 ALA A O 1
ATOM 638 N N . LEU A 1 92 ? 8.858 2.704 5.831 1.00 92.38 92 LEU A N 1
ATOM 639 C CA . LEU A 1 92 ? 7.848 1.649 5.774 1.00 92.38 92 LEU A CA 1
ATOM 640 C C . LEU A 1 92 ? 7.154 1.432 7.129 1.00 92.38 92 LEU A C 1
ATOM 642 O O . LEU A 1 92 ? 5.928 1.310 7.179 1.00 92.38 92 LEU A O 1
ATOM 646 N N . VAL A 1 93 ? 7.920 1.417 8.225 1.00 93.56 93 VAL A N 1
ATOM 647 C CA . VAL A 1 93 ? 7.384 1.326 9.594 1.00 93.56 93 VAL A CA 1
ATOM 648 C C . VAL A 1 93 ? 6.468 2.509 9.894 1.00 93.56 93 VAL A C 1
ATOM 650 O O . VAL A 1 93 ? 5.385 2.314 10.449 1.00 93.56 93 VAL A O 1
ATOM 653 N N . LEU A 1 94 ? 6.875 3.722 9.515 1.00 92.69 94 LEU A N 1
ATOM 654 C CA . LEU A 1 94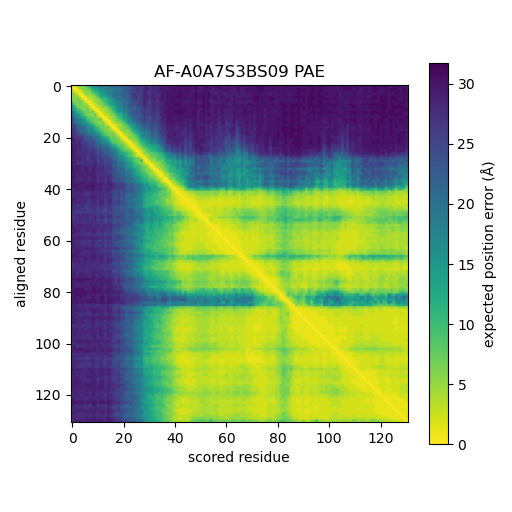 ? 6.094 4.936 9.738 1.00 92.69 94 LEU A CA 1
ATOM 655 C C . LEU A 1 94 ? 4.777 4.909 8.959 1.00 92.69 94 LEU A C 1
ATOM 657 O O . LEU A 1 94 ? 3.723 5.118 9.556 1.00 92.69 94 LEU A O 1
ATOM 661 N N . ILE A 1 95 ? 4.811 4.572 7.668 1.00 93.00 95 ILE A N 1
ATOM 662 C CA . ILE A 1 95 ? 3.613 4.520 6.818 1.00 93.00 95 ILE A CA 1
ATOM 663 C C . ILE A 1 95 ? 2.629 3.456 7.314 1.00 93.00 95 ILE A C 1
ATOM 665 O O . ILE A 1 95 ? 1.437 3.733 7.437 1.00 93.00 95 ILE A O 1
ATOM 669 N N . ILE A 1 96 ? 3.102 2.245 7.638 1.00 93.38 96 ILE A N 1
ATOM 670 C CA . ILE A 1 96 ? 2.227 1.182 8.161 1.00 93.38 96 ILE A CA 1
ATOM 671 C C . ILE A 1 96 ? 1.698 1.548 9.554 1.00 93.38 96 ILE A C 1
ATOM 673 O O . ILE A 1 96 ? 0.540 1.270 9.873 1.00 93.38 96 ILE A O 1
ATOM 677 N N . GLY A 1 97 ? 2.524 2.178 10.390 1.00 93.88 97 GLY A N 1
ATOM 678 C CA . GLY A 1 97 ? 2.112 2.688 11.694 1.00 93.88 97 GLY A CA 1
ATOM 679 C C . GLY A 1 97 ? 0.998 3.726 11.579 1.00 93.88 97 GLY A C 1
ATOM 680 O O . GLY A 1 97 ? 0.010 3.641 12.308 1.00 93.88 97 GLY A O 1
ATOM 681 N N . GLU A 1 98 ? 1.121 4.652 10.633 1.00 93.12 98 GLU A N 1
ATOM 682 C CA . GLU A 1 98 ? 0.110 5.670 10.359 1.00 93.12 98 GLU A CA 1
ATOM 683 C C . GLU A 1 98 ? -1.180 5.048 9.823 1.00 93.12 98 GLU A C 1
ATOM 685 O O . GLU A 1 98 ? -2.254 5.299 10.367 1.00 93.12 98 GLU A O 1
ATOM 690 N N . ALA A 1 99 ? -1.072 4.124 8.864 1.00 93.00 99 ALA A N 1
ATOM 691 C CA . ALA A 1 99 ? -2.220 3.386 8.348 1.00 93.00 99 ALA A CA 1
ATOM 692 C C . ALA A 1 99 ? -2.987 2.659 9.463 1.00 93.00 99 ALA A C 1
ATOM 694 O O . ALA A 1 99 ? -4.217 2.679 9.494 1.00 93.00 99 ALA A O 1
ATOM 695 N N . ARG A 1 100 ? -2.278 2.048 10.421 1.00 91.94 100 ARG A N 1
ATOM 696 C CA . ARG A 1 100 ? -2.897 1.370 11.571 1.00 91.94 100 ARG A CA 1
ATOM 697 C C . ARG A 1 100 ? -3.605 2.337 12.523 1.00 91.94 100 ARG A C 1
ATOM 699 O O . ARG A 1 100 ? -4.632 1.965 13.084 1.00 91.94 100 ARG A O 1
ATOM 706 N N . ARG A 1 101 ? -3.070 3.544 12.732 1.00 92.69 101 ARG A N 1
ATOM 707 C CA . ARG A 1 101 ? -3.698 4.576 13.580 1.00 92.69 101 ARG A CA 1
ATOM 708 C C . ARG A 1 101 ? -4.923 5.193 12.916 1.00 92.69 101 ARG A C 1
ATOM 710 O O . ARG A 1 101 ? -5.890 5.489 13.606 1.00 92.69 101 ARG A O 1
ATOM 717 N N . ALA A 1 102 ? -4.888 5.333 11.596 1.00 91.75 102 ALA A N 1
ATOM 718 C CA . ALA A 1 102 ? -5.969 5.874 10.786 1.00 91.75 102 ALA A CA 1
ATOM 719 C C . ALA A 1 102 ? -7.038 4.826 10.410 1.00 91.75 102 ALA A C 1
ATOM 721 O O . ALA A 1 102 ? -7.796 5.036 9.468 1.00 91.75 102 ALA A O 1
ATOM 722 N N . ALA A 1 103 ? -7.092 3.680 11.101 1.00 88.75 103 ALA A N 1
ATOM 723 C CA . ALA A 1 103 ? -8.046 2.620 10.792 1.00 88.75 103 ALA A CA 1
ATOM 724 C C . ALA A 1 103 ? -9.507 3.100 10.967 1.00 88.75 103 ALA A C 1
ATOM 726 O O . ALA A 1 103 ? -9.814 3.737 11.977 1.00 88.75 103 ALA A O 1
ATOM 727 N N . PRO A 1 104 ? -10.430 2.747 10.050 1.00 90.44 104 PRO A N 1
ATOM 728 C CA . PRO A 1 104 ? -10.237 1.922 8.851 1.00 90.44 104 PRO A CA 1
ATOM 729 C C . PRO A 1 104 ? -9.470 2.661 7.737 1.00 90.44 104 PRO A C 1
ATOM 731 O O . PRO A 1 104 ? -9.808 3.785 7.395 1.00 90.44 104 PRO A O 1
ATOM 734 N N . SER A 1 105 ? -8.456 2.017 7.149 1.00 92.62 105 SER A N 1
ATOM 735 C CA . SER A 1 105 ? -7.569 2.607 6.132 1.00 92.62 105 SER A CA 1
ATOM 736 C C . SER A 1 105 ? -7.188 1.595 5.046 1.00 92.62 105 SER A C 1
ATOM 738 O O . SER A 1 105 ? -7.370 0.386 5.213 1.00 92.62 105 SER A O 1
ATOM 740 N N . VAL A 1 106 ? -6.646 2.086 3.928 1.00 93.00 106 VAL A N 1
ATOM 741 C CA . VAL A 1 106 ? -6.186 1.261 2.802 1.00 93.00 106 VAL A CA 1
ATOM 742 C C . VAL A 1 106 ? -4.673 1.370 2.665 1.00 93.00 106 VAL A C 1
ATOM 744 O O . VAL A 1 106 ? -4.134 2.452 2.440 1.00 93.00 106 VAL A O 1
ATOM 747 N N . LEU A 1 107 ? -3.981 0.234 2.735 1.00 93.25 107 LEU A N 1
ATOM 748 C CA . LEU A 1 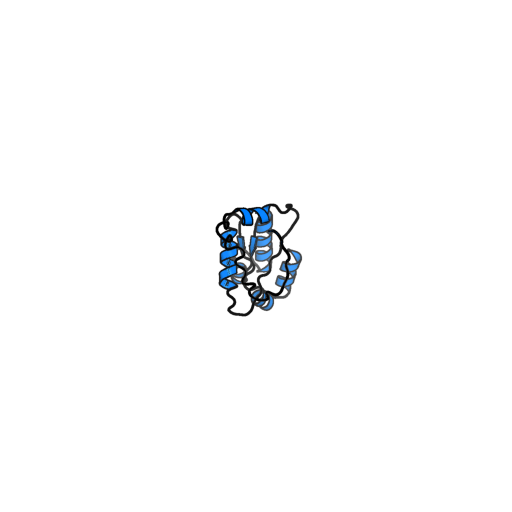107 ? -2.571 0.140 2.365 1.00 93.25 107 LEU A CA 1
ATOM 749 C C . LEU A 1 107 ? -2.469 -0.219 0.877 1.00 93.25 107 LEU A C 1
ATOM 751 O O . LEU A 1 107 ? -2.944 -1.277 0.463 1.00 93.25 107 LEU A O 1
ATOM 755 N N . TYR A 1 108 ? -1.848 0.643 0.075 1.00 93.62 108 TYR A N 1
ATOM 756 C CA . TYR A 1 108 ? -1.734 0.456 -1.370 1.00 93.62 108 TYR A CA 1
ATOM 757 C C . TYR A 1 108 ? -0.285 0.215 -1.801 1.00 93.62 108 TYR A C 1
ATOM 759 O O . TYR A 1 108 ? 0.608 1.019 -1.528 1.00 93.62 108 TYR A O 1
ATOM 767 N N . LEU A 1 109 ? -0.061 -0.883 -2.524 1.00 93.75 109 LEU A N 1
ATOM 768 C CA . LEU A 1 109 ? 1.238 -1.252 -3.077 1.00 93.75 109 LEU A CA 1
ATOM 769 C C . LEU A 1 109 ? 1.135 -1.396 -4.604 1.00 93.75 109 LEU A C 1
ATOM 771 O O . LEU A 1 109 ? 0.676 -2.435 -5.089 1.00 93.75 109 LEU A O 1
ATOM 775 N N . PRO A 1 110 ? 1.532 -0.370 -5.378 1.00 91.81 110 PRO A N 1
ATOM 776 C CA . PRO A 1 110 ? 1.508 -0.446 -6.832 1.00 91.81 110 PRO A CA 1
ATOM 777 C C . PRO A 1 110 ? 2.577 -1.416 -7.338 1.00 91.81 110 PRO A C 1
ATOM 779 O O . PRO A 1 110 ? 3.669 -1.486 -6.777 1.00 91.81 110 PRO A O 1
ATOM 782 N N . GLN A 1 111 ? 2.275 -2.122 -8.433 1.00 89.62 111 GLN A N 1
ATOM 783 C CA . GLN A 1 111 ? 3.242 -2.945 -9.173 1.00 89.62 111 GLN A CA 1
ATOM 784 C C . GLN A 1 111 ? 4.085 -3.859 -8.262 1.00 89.62 111 GLN A C 1
ATOM 786 O O . GLN A 1 111 ? 5.314 -3.845 -8.316 1.00 89.62 111 GLN A O 1
ATOM 791 N N . LEU A 1 112 ? 3.412 -4.672 -7.434 1.00 91.69 112 LEU A N 1
ATOM 792 C CA . LEU A 1 112 ? 4.040 -5.549 -6.434 1.00 91.69 112 LEU A CA 1
ATOM 793 C C . LEU A 1 112 ? 5.248 -6.334 -6.974 1.00 91.69 112 LEU A C 1
ATOM 795 O O . LEU A 1 112 ? 6.245 -6.443 -6.272 1.00 91.69 112 LEU A O 1
ATOM 799 N N . HIS A 1 113 ? 5.176 -6.859 -8.201 1.00 90.88 113 HIS A N 1
ATOM 800 C CA . HIS A 1 113 ? 6.275 -7.616 -8.813 1.00 90.88 113 HIS A CA 1
ATOM 801 C C . HIS A 1 113 ? 7.564 -6.783 -8.929 1.00 90.88 113 HIS A C 1
ATOM 803 O O . HIS A 1 113 ? 8.599 -7.181 -8.403 1.00 90.88 113 HIS A O 1
ATOM 809 N N . THR A 1 114 ? 7.485 -5.589 -9.530 1.00 90.81 114 THR A N 1
ATOM 810 C CA . THR A 1 114 ? 8.626 -4.677 -9.685 1.00 90.81 114 THR A CA 1
ATOM 811 C C . THR A 1 114 ? 9.132 -4.208 -8.328 1.00 90.81 114 THR A C 1
ATOM 813 O O . THR A 1 114 ? 10.337 -4.142 -8.101 1.00 90.81 114 THR A O 1
ATOM 816 N N . TRP A 1 115 ? 8.211 -3.905 -7.407 1.00 92.69 115 TRP A N 1
ATOM 817 C CA . TRP A 1 115 ? 8.562 -3.507 -6.047 1.00 92.69 115 TRP A CA 1
ATOM 818 C C . TRP A 1 115 ? 9.348 -4.607 -5.333 1.00 92.69 115 TRP A C 1
ATOM 820 O O . TRP A 1 115 ? 10.377 -4.329 -4.726 1.00 92.69 115 TRP A O 1
ATOM 830 N N . TRP A 1 116 ? 8.887 -5.856 -5.432 1.00 94.00 116 TRP A N 1
ATOM 831 C CA . TRP A 1 116 ? 9.510 -6.993 -4.767 1.00 94.00 116 TRP A CA 1
ATOM 832 C C . TRP A 1 116 ? 10.913 -7.250 -5.302 1.00 94.00 116 TRP A C 1
ATOM 834 O O . TRP A 1 116 ? 11.828 -7.432 -4.506 1.00 94.00 116 TRP A O 1
ATOM 844 N N . GLU A 1 117 ? 11.102 -7.215 -6.621 1.00 93.50 117 GLU A N 1
ATOM 845 C CA . GLU A 1 117 ? 12.410 -7.398 -7.259 1.00 93.50 117 GLU A CA 1
ATOM 846 C C . GLU A 1 117 ? 13.408 -6.302 -6.874 1.00 93.50 117 GLU A C 1
ATOM 848 O O . GLU A 1 117 ? 14.557 -6.613 -6.563 1.00 93.50 117 GLU A O 1
ATOM 853 N N . ALA A 1 118 ? 12.969 -5.042 -6.837 1.00 91.12 118 ALA A N 1
ATOM 854 C CA . ALA A 1 118 ? 13.832 -3.907 -6.521 1.00 91.12 118 ALA A CA 1
ATOM 855 C C . ALA A 1 118 ? 14.065 -3.694 -5.012 1.00 91.12 118 ALA A C 1
ATOM 857 O O . ALA A 1 118 ? 15.081 -3.112 -4.632 1.00 91.12 118 ALA A O 1
ATOM 858 N N . ALA A 1 119 ? 13.166 -4.162 -4.141 1.00 91.31 119 ALA A N 1
ATOM 859 C CA . ALA A 1 119 ? 13.376 -4.144 -2.697 1.00 91.31 119 ALA A CA 1
ATOM 860 C C . ALA A 1 119 ? 14.508 -5.104 -2.304 1.00 91.31 119 ALA A C 1
ATOM 862 O O . ALA A 1 119 ? 14.528 -6.258 -2.722 1.00 91.31 119 ALA A O 1
ATOM 863 N N . HIS A 1 120 ? 15.434 -4.662 -1.457 1.00 92.00 120 HIS A N 1
ATOM 864 C CA . HIS A 1 120 ? 16.455 -5.532 -0.873 1.00 92.00 120 HIS A CA 1
ATOM 865 C C . HIS A 1 120 ? 15.882 -6.394 0.261 1.00 92.00 120 HIS A C 1
ATOM 867 O O . HIS A 1 120 ? 14.803 -6.125 0.796 1.00 92.00 120 HIS A O 1
ATOM 873 N N . ASP A 1 121 ? 16.618 -7.434 0.658 1.00 94.50 121 ASP A N 1
ATOM 874 C CA . ASP A 1 121 ? 16.118 -8.462 1.583 1.00 94.50 121 ASP A CA 1
ATOM 875 C C . ASP A 1 121 ? 15.656 -7.902 2.933 1.00 94.50 121 ASP A C 1
ATOM 877 O O . ASP A 1 121 ? 14.618 -8.312 3.448 1.00 94.50 121 ASP A O 1
ATOM 881 N N . GLN A 1 122 ? 16.360 -6.906 3.475 1.00 94.25 122 GLN A N 1
ATOM 882 C CA . GLN A 1 122 ? 15.982 -6.279 4.744 1.00 94.25 122 GLN A CA 1
ATOM 883 C C . GLN A 1 122 ? 14.628 -5.555 4.663 1.00 94.25 122 GLN A C 1
ATOM 885 O O . GLN A 1 122 ? 13.810 -5.660 5.583 1.00 94.25 122 GLN A O 1
ATOM 890 N N . LEU A 1 123 ? 14.351 -4.866 3.553 1.00 92.44 123 LEU A N 1
ATOM 891 C CA . LEU A 1 123 ? 13.076 -4.185 3.339 1.00 92.44 123 LEU A CA 1
ATOM 892 C C . LEU A 1 123 ? 11.932 -5.187 3.158 1.00 92.44 123 LEU A C 1
ATOM 894 O O . LEU A 1 123 ? 10.861 -5.006 3.738 1.00 92.44 123 LEU A O 1
ATOM 898 N N . ARG A 1 124 ? 12.173 -6.282 2.425 1.00 94.62 124 ARG A N 1
ATOM 899 C CA . ARG A 1 124 ? 11.209 -7.387 2.276 1.00 94.62 124 ARG A CA 1
ATOM 900 C C . ARG A 1 124 ? 10.874 -8.021 3.627 1.00 94.62 124 ARG A C 1
ATOM 902 O O . ARG A 1 124 ? 9.699 -8.193 3.944 1.00 94.62 124 ARG A O 1
ATOM 909 N N . CYS A 1 125 ? 11.887 -8.316 4.444 1.00 96.12 125 CYS A N 1
ATOM 910 C CA . CYS A 1 125 ? 11.709 -8.843 5.798 1.00 96.12 125 CYS A CA 1
ATOM 911 C C . CYS A 1 125 ? 10.893 -7.887 6.674 1.00 96.12 125 CYS A C 1
ATOM 913 O O . CYS A 1 125 ? 9.959 -8.316 7.349 1.00 96.12 125 CYS A O 1
ATOM 915 N N . THR A 1 126 ? 11.202 -6.590 6.621 1.00 94.81 126 THR A N 1
ATOM 916 C CA . THR A 1 126 ? 10.463 -5.562 7.367 1.00 94.81 126 THR A CA 1
ATOM 917 C C . THR A 1 126 ? 8.997 -5.506 6.937 1.00 94.81 126 THR A C 1
ATOM 919 O O . THR A 1 126 ? 8.116 -5.517 7.792 1.00 94.81 126 THR A O 1
ATOM 922 N N . LEU A 1 127 ? 8.712 -5.518 5.630 1.00 93.94 127 LEU A N 1
ATOM 923 C CA . LEU A 1 127 ? 7.339 -5.552 5.119 1.00 93.94 127 LEU A CA 1
ATOM 924 C C . LEU A 1 127 ? 6.575 -6.769 5.649 1.00 93.94 127 LEU A C 1
ATOM 926 O O . LEU A 1 127 ? 5.472 -6.621 6.169 1.00 93.94 127 LEU A O 1
ATOM 930 N N . LEU A 1 128 ? 7.165 -7.962 5.542 1.00 94.06 128 LEU A N 1
ATOM 931 C CA . LEU A 1 128 ? 6.533 -9.202 5.995 1.00 94.06 128 LEU A CA 1
ATOM 932 C C . LEU A 1 128 ? 6.288 -9.224 7.509 1.00 94.06 128 LEU A C 1
ATOM 934 O O . LEU A 1 128 ? 5.285 -9.777 7.943 1.00 94.06 128 LEU A O 1
ATOM 938 N N . ALA A 1 129 ? 7.165 -8.615 8.308 1.00 94.56 129 ALA A N 1
ATOM 939 C CA . ALA A 1 129 ? 7.000 -8.537 9.758 1.00 94.56 129 ALA A CA 1
ATOM 940 C C . ALA A 1 129 ? 5.872 -7.580 10.197 1.00 94.56 129 ALA A C 1
ATOM 942 O O . ALA A 1 129 ? 5.359 -7.698 11.311 1.00 94.56 129 ALA A O 1
ATOM 943 N N . LEU A 1 130 ? 5.501 -6.614 9.349 1.00 91.56 130 LEU A N 1
ATOM 944 C CA . LEU A 1 130 ? 4.544 -5.553 9.675 1.00 91.56 130 LEU A CA 1
ATOM 945 C C . LEU A 1 130 ? 3.122 -5.792 9.141 1.00 91.56 130 LEU A C 1
ATOM 947 O O . LEU A 1 130 ? 2.210 -5.057 9.535 1.00 91.56 130 LEU A O 1
ATOM 951 N N . LEU A 1 131 ? 2.907 -6.781 8.272 1.00 86.06 131 LEU A N 1
ATOM 952 C CA . LEU A 1 131 ? 1.586 -7.152 7.739 1.00 86.06 131 LEU A CA 1
ATOM 953 C C . LEU A 1 131 ? 0.875 -8.159 8.659 1.00 86.06 131 LEU A C 1
ATOM 955 O O . LEU A 1 131 ? -0.274 -7.865 9.085 1.00 86.06 131 LEU A O 1
#

Foldseek 3Di:
DDDDDDDDDDDDDDDDPPDPPDPPPPDLPVVVVVVVPPPPDDDDDDDDDDVPPCPVPVVVVVVVSVVVAAEQELEPVQLVPPPPDPHSLRVVCVSLVVPVVRPVHHYDYPPVVVRVVPDDPVSVVSNVVSD

Mean predicted aligned error: 13.69 Å

InterPro domains:
  IPR027417 P-loop containing nucleoside triphosphate hydrolase [G3DSA:3.40.50.300] (28-131)
  IPR027417 P-loop containing nucleoside triphosphate hydrolase [SSF52540] (36-124)
  IPR045199 ATPase family AAA domain-containing protein ATAD2-like [PTHR23069] (33-131)

Radius of gyration: 25.88 Å; Cα contacts (8 Å, |Δi|>4): 73; chains: 1; bounding box: 87×49×46 Å

Sequence (131 aa):
EAESLAELDGLDGLDGEENETLASAGGPAYALSLLAVPHSVRPRLLLVGTPGAGQNAVAPALLHALESLPVHGIGLPSLVSDAGSRSPEEALVLIIGEARRAAPSVLYLPQLHTWWEAAHDQLRCTLLALL

Secondary structure (DSSP, 8-state):
----------------------SS--STHHHHHHHTS-TT----------TTSSHHHHHHHHHHHTTTS-EEE--HHHHHH-TT-SSHHHHHHHHHHHHHHT-S-EEE-TTHHHHHHHS-HHHHHHHHHH-